Protein AF-A0A4Q3J607-F1 (afdb_monomer_lite)

Structure (mmCIF, N/CA/C/O backbone):
data_AF-A0A4Q3J607-F1
#
_entry.id   AF-A0A4Q3J607-F1
#
loop_
_atom_site.group_PDB
_atom_site.id
_atom_site.type_symbol
_atom_site.label_atom_id
_atom_site.label_alt_id
_atom_site.label_comp_id
_atom_site.label_asym_id
_atom_site.label_entity_id
_atom_site.label_seq_id
_atom_site.pdbx_PDB_ins_code
_atom_site.Cartn_x
_atom_site.Cartn_y
_atom_site.Cartn_z
_atom_site.occupancy
_atom_site.B_iso_or_equiv
_atom_site.auth_seq_id
_atom_site.auth_comp_id
_atom_site.auth_asym_id
_atom_site.auth_atom_id
_atom_site.pdbx_PDB_model_num
ATOM 1 N N . MET A 1 1 ? -14.351 -7.267 36.616 1.00 37.62 1 MET A N 1
ATOM 2 C CA . MET A 1 1 ? -13.398 -8.179 35.949 1.00 37.62 1 MET A CA 1
ATOM 3 C C . MET A 1 1 ? -13.289 -7.743 34.493 1.00 37.62 1 MET A C 1
ATOM 5 O O . MET A 1 1 ? -14.274 -7.935 33.792 1.00 37.62 1 MET A O 1
ATOM 9 N N . PRO A 1 2 ? -12.219 -7.087 34.010 1.00 48.41 2 PRO A N 1
ATOM 10 C CA . PRO A 1 2 ? -12.092 -6.884 32.576 1.00 48.41 2 PRO A CA 1
ATOM 11 C C . PRO A 1 2 ? -11.557 -8.175 31.949 1.00 48.41 2 PRO A C 1
ATOM 13 O O . PRO A 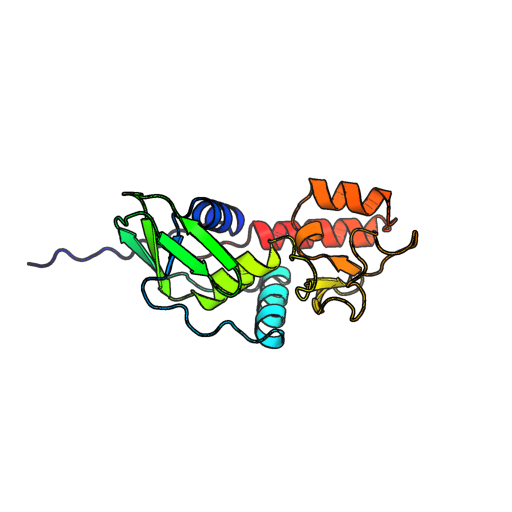1 2 ? -10.469 -8.647 32.274 1.00 48.41 2 PRO A O 1
ATOM 16 N N . THR A 1 3 ? -12.385 -8.764 31.095 1.00 45.84 3 THR A N 1
ATOM 17 C CA . THR A 1 3 ? -12.073 -9.878 30.202 1.00 45.84 3 THR A CA 1
ATOM 18 C C . THR A 1 3 ? -10.838 -9.525 29.377 1.00 45.84 3 THR A C 1
ATOM 20 O O . THR A 1 3 ? -10.806 -8.471 28.742 1.00 45.84 3 THR A O 1
ATOM 23 N N . GLY A 1 4 ? -9.812 -10.376 29.414 1.00 44.53 4 GLY A N 1
ATOM 24 C CA . GLY A 1 4 ? -8.599 -10.192 28.624 1.00 44.53 4 GLY A CA 1
ATOM 25 C C . GLY A 1 4 ? -8.953 -10.066 27.146 1.00 44.53 4 GLY A C 1
ATOM 26 O O . GLY A 1 4 ? -9.493 -10.999 26.556 1.00 44.53 4 GLY A O 1
ATOM 27 N N . ALA A 1 5 ? -8.679 -8.904 26.555 1.00 54.09 5 ALA A N 1
ATOM 28 C CA . ALA A 1 5 ? -8.708 -8.759 25.112 1.00 54.09 5 ALA A CA 1
ATOM 29 C C . ALA A 1 5 ? -7.607 -9.666 24.558 1.00 54.09 5 ALA A C 1
ATOM 31 O O . ALA A 1 5 ? -6.421 -9.399 24.747 1.00 54.09 5 ALA A O 1
ATOM 32 N N . LEU A 1 6 ? -7.997 -10.778 23.940 1.00 54.22 6 LEU A N 1
ATOM 33 C CA . LEU A 1 6 ? -7.061 -11.612 23.206 1.00 54.22 6 LEU A CA 1
ATOM 34 C C . LEU A 1 6 ? -6.550 -10.784 22.027 1.00 54.22 6 LEU A C 1
ATOM 36 O O . LEU A 1 6 ? -7.312 -10.441 21.123 1.00 54.22 6 LEU A O 1
ATOM 40 N N . SER A 1 7 ? -5.262 -10.450 22.050 1.00 63.38 7 SER A N 1
ATOM 41 C CA . SER A 1 7 ? -4.550 -9.965 20.874 1.00 63.38 7 SER A CA 1
ATOM 42 C C . SER A 1 7 ? -4.570 -11.084 19.834 1.00 63.38 7 SER A C 1
ATOM 44 O O . SER A 1 7 ? -3.815 -12.048 19.941 1.00 63.38 7 SER A O 1
ATOM 46 N N . SER A 1 8 ? -5.482 -11.003 18.868 1.00 70.38 8 SER A N 1
ATOM 47 C CA . SER A 1 8 ? -5.507 -11.920 17.731 1.00 70.38 8 SER A CA 1
ATOM 48 C C . SER A 1 8 ? -4.548 -11.396 16.669 1.00 70.38 8 SER A C 1
ATOM 50 O O . SER A 1 8 ? -4.688 -10.262 16.212 1.00 70.38 8 SER A O 1
ATOM 52 N N . LEU A 1 9 ? -3.558 -12.209 16.305 1.00 76.50 9 LEU A N 1
ATOM 53 C CA . LEU A 1 9 ? -2.689 -11.939 15.166 1.00 76.50 9 LEU A CA 1
ATOM 54 C C . LEU A 1 9 ? -3.407 -12.421 13.904 1.00 76.50 9 LEU A C 1
ATOM 56 O O . LEU A 1 9 ? -3.706 -13.609 13.789 1.00 76.50 9 LEU A O 1
ATOM 60 N N . THR A 1 10 ? -3.694 -11.512 12.977 1.00 80.44 10 THR A N 1
ATOM 61 C CA . THR A 1 10 ? -4.319 -11.843 11.691 1.00 80.44 10 THR A CA 1
ATOM 62 C C . THR A 1 10 ? -3.396 -11.386 10.578 1.00 80.44 10 THR A C 1
ATOM 64 O O . THR A 1 10 ? -3.057 -10.212 10.508 1.00 80.44 10 THR A O 1
ATOM 67 N N . LEU A 1 11 ? -3.012 -12.309 9.698 1.00 78.94 11 LEU A N 1
ATOM 68 C CA . LEU A 1 11 ? -2.253 -11.970 8.501 1.00 78.94 11 LEU A CA 1
ATOM 69 C C . LEU A 1 11 ? -3.225 -11.468 7.435 1.00 78.94 11 LEU A C 1
ATOM 71 O O . LEU A 1 11 ? -4.002 -12.257 6.898 1.00 78.94 11 LEU A O 1
ATOM 75 N N . LEU A 1 12 ? -3.172 -10.173 7.129 1.00 80.06 12 LEU A N 1
ATOM 76 C CA . LEU A 1 12 ? -3.947 -9.587 6.036 1.00 80.06 12 LEU A CA 1
ATOM 77 C C . LEU A 1 12 ? -3.015 -9.275 4.857 1.00 80.06 12 LEU A C 1
ATOM 79 O O . LEU A 1 12 ? -2.002 -8.593 5.047 1.00 80.06 12 LEU A O 1
ATOM 83 N N . PRO A 1 13 ? -3.323 -9.740 3.633 1.00 81.25 13 PRO A N 1
ATOM 84 C CA . PRO A 1 13 ? -2.625 -9.287 2.437 1.00 81.25 13 PRO A CA 1
ATOM 85 C C . PRO A 1 13 ? -2.778 -7.774 2.261 1.00 81.25 13 PRO A C 1
ATOM 87 O O . PRO A 1 13 ? -3.819 -7.201 2.603 1.00 81.25 13 PRO A O 1
ATOM 90 N N . VAL A 1 14 ? -1.780 -7.123 1.652 1.00 81.12 14 VAL A N 1
ATOM 91 C CA . VAL A 1 14 ? -1.852 -5.687 1.334 1.00 81.12 14 VAL A CA 1
ATOM 92 C C . VAL A 1 14 ? -3.141 -5.377 0.574 1.00 81.12 14 VAL A C 1
ATOM 94 O O . VAL A 1 14 ? -3.856 -4.463 0.968 1.00 81.12 14 VAL A O 1
ATOM 97 N N . ALA A 1 15 ? -3.491 -6.166 -0.446 1.00 78.81 15 ALA A N 1
ATOM 98 C CA . ALA A 1 15 ? -4.701 -5.956 -1.246 1.00 78.81 15 ALA A CA 1
ATOM 99 C C . ALA A 1 15 ? -5.995 -5.893 -0.407 1.00 78.81 15 ALA A C 1
ATOM 101 O O . ALA A 1 15 ? -6.829 -5.014 -0.625 1.00 78.81 15 ALA A O 1
ATOM 102 N N . GLU A 1 16 ? -6.136 -6.763 0.596 1.00 84.75 16 GLU A N 1
ATOM 103 C CA . GLU A 1 16 ? -7.316 -6.788 1.466 1.00 84.75 16 GLU A CA 1
ATOM 104 C C . GLU A 1 16 ? -7.388 -5.542 2.361 1.00 84.75 16 GLU A C 1
ATOM 106 O O . GLU A 1 16 ? -8.449 -4.929 2.510 1.00 84.75 16 GLU A O 1
ATOM 111 N N . LEU A 1 17 ? -6.249 -5.095 2.896 1.00 84.94 17 LEU A N 1
ATOM 112 C CA . LEU A 1 17 ? -6.178 -3.845 3.656 1.00 84.94 17 LEU A CA 1
ATOM 113 C C . LEU A 1 17 ? -6.557 -2.633 2.802 1.00 84.94 17 LEU A C 1
ATOM 115 O O . LEU A 1 17 ? -7.245 -1.732 3.284 1.00 84.94 17 LEU A O 1
ATOM 119 N N . LEU A 1 18 ? -6.162 -2.605 1.528 1.00 79.75 18 LEU A N 1
ATOM 120 C CA . LEU A 1 18 ? -6.566 -1.528 0.621 1.00 79.75 18 LEU A CA 1
ATOM 121 C C . LEU A 1 18 ? -8.073 -1.517 0.404 1.00 79.75 18 LEU A C 1
ATOM 123 O O . LEU A 1 18 ? -8.683 -0.450 0.432 1.00 79.75 18 LEU A O 1
ATOM 127 N N . ASP A 1 19 ? -8.681 -2.683 0.213 1.00 85.12 19 ASP A N 1
ATOM 128 C CA . ASP A 1 19 ? -10.123 -2.785 0.017 1.00 85.12 19 ASP A CA 1
ATOM 129 C C . ASP A 1 19 ? -10.897 -2.346 1.261 1.00 85.12 19 ASP A C 1
ATOM 131 O O . ASP A 1 19 ? -11.890 -1.618 1.152 1.00 85.12 19 ASP A O 1
ATOM 135 N N . LEU A 1 20 ? -10.415 -2.697 2.456 1.00 89.38 20 LEU A N 1
ATOM 136 C CA . LEU A 1 20 ? -10.970 -2.193 3.712 1.00 89.38 20 LEU A CA 1
ATOM 137 C C . LEU A 1 20 ? -10.848 -0.665 3.817 1.00 89.38 20 LEU A C 1
ATOM 139 O O . LEU A 1 20 ? -11.795 -0.001 4.248 1.00 89.38 20 LEU A O 1
ATOM 143 N N . ALA A 1 21 ? -9.722 -0.090 3.393 1.00 86.69 21 ALA A N 1
ATOM 144 C CA . ALA A 1 21 ? -9.518 1.355 3.404 1.00 86.69 21 ALA A CA 1
ATOM 145 C C . ALA A 1 21 ? -10.417 2.074 2.381 1.00 86.69 21 ALA A C 1
ATOM 147 O O . ALA A 1 21 ? -11.085 3.043 2.734 1.00 86.69 21 ALA A O 1
ATOM 148 N N . ARG A 1 22 ? -10.529 1.553 1.150 1.00 84.25 22 ARG A N 1
ATOM 149 C CA . ARG A 1 22 ? -11.416 2.062 0.080 1.00 84.25 22 ARG A CA 1
ATOM 150 C C . ARG A 1 22 ? -12.883 2.061 0.472 1.00 84.25 22 ARG A C 1
ATOM 152 O O . ARG A 1 22 ? -13.607 2.984 0.122 1.00 84.25 22 ARG A O 1
ATOM 159 N N . ARG A 1 23 ? -13.316 1.064 1.242 1.00 88.38 23 ARG A N 1
ATOM 160 C CA . ARG A 1 23 ? -14.684 0.984 1.777 1.00 88.38 23 ARG A CA 1
ATOM 161 C C . ARG A 1 23 ? -14.907 1.873 3.009 1.00 88.38 23 ARG A C 1
ATOM 163 O O . ARG A 1 23 ? -15.991 1.834 3.585 1.00 88.38 23 ARG A O 1
ATOM 170 N N . GLY A 1 24 ? -13.895 2.616 3.463 1.00 87.94 24 GLY A N 1
ATOM 171 C CA . GLY A 1 24 ? -13.959 3.432 4.679 1.00 87.94 24 GLY A CA 1
ATOM 172 C C . GLY A 1 24 ? -14.057 2.620 5.977 1.00 87.94 24 GLY A C 1
ATOM 173 O O . GLY A 1 24 ? -14.466 3.155 7.013 1.00 87.94 24 GLY A O 1
ATOM 174 N N . ARG A 1 25 ? -13.707 1.325 5.930 1.00 91.19 25 ARG A N 1
ATOM 175 C CA . ARG A 1 25 ? -13.717 0.422 7.091 1.00 91.19 25 ARG A CA 1
ATOM 176 C C . ARG A 1 25 ? -12.441 0.510 7.916 1.00 91.19 25 ARG A C 1
ATOM 178 O O . ARG A 1 25 ? -12.501 0.216 9.100 1.00 91.19 25 ARG A O 1
ATOM 185 N N . LEU A 1 26 ? -11.318 0.940 7.342 1.00 90.75 26 LEU A N 1
ATOM 186 C CA . LEU A 1 26 ? -10.129 1.309 8.117 1.00 90.75 26 LEU A CA 1
ATOM 187 C C . LEU A 1 26 ? -10.181 2.792 8.473 1.00 90.75 26 LEU A C 1
ATOM 189 O O . LEU A 1 26 ? -10.264 3.640 7.586 1.00 90.75 26 LEU A O 1
ATOM 193 N N . ARG A 1 27 ? -10.117 3.109 9.770 1.00 89.75 27 ARG A N 1
ATOM 194 C CA . ARG A 1 27 ? -10.162 4.494 10.262 1.00 89.75 27 ARG A CA 1
ATOM 195 C C . ARG A 1 27 ? -9.020 4.782 11.227 1.00 89.75 27 ARG A C 1
ATOM 197 O O . ARG A 1 27 ? -8.755 3.961 12.098 1.00 89.75 27 ARG A O 1
ATOM 204 N N . PRO A 1 28 ? -8.331 5.926 11.132 1.00 88.50 28 PRO A N 1
ATOM 205 C CA . PRO A 1 28 ? -7.303 6.271 12.103 1.00 88.50 28 PRO A CA 1
ATOM 206 C C . PRO A 1 28 ? -7.957 6.556 13.464 1.00 88.50 28 PRO A C 1
ATOM 208 O O . PRO A 1 28 ? -8.914 7.319 13.546 1.00 88.50 28 PRO A O 1
ATOM 211 N N . ARG A 1 29 ? -7.461 5.932 14.544 1.00 84.69 29 ARG A N 1
ATOM 212 C CA . ARG A 1 29 ? -7.988 6.155 15.910 1.00 84.69 29 ARG A CA 1
ATOM 213 C C . ARG A 1 29 ? -7.751 7.589 16.402 1.00 84.69 29 ARG A C 1
ATOM 215 O O . ARG A 1 29 ? -8.547 8.142 17.149 1.00 84.69 29 ARG A O 1
ATOM 222 N N . LEU A 1 30 ? -6.612 8.152 16.025 1.00 76.88 30 LEU A N 1
ATOM 223 C CA . LEU A 1 30 ? -6.154 9.484 16.409 1.00 76.88 30 LEU A CA 1
ATOM 224 C C . LEU A 1 30 ? -6.030 10.343 15.147 1.00 76.88 30 LEU A C 1
ATOM 226 O O . LEU A 1 30 ? -5.924 9.765 14.061 1.00 76.88 30 LEU A O 1
ATOM 230 N N . PRO A 1 31 ? -6.006 11.687 15.260 1.00 68.12 31 PRO A N 1
ATOM 231 C CA . PRO A 1 31 ? -5.686 12.553 14.130 1.00 68.12 31 PRO A CA 1
ATOM 232 C C . PRO A 1 31 ? -4.455 12.014 13.406 1.00 68.12 31 PRO A C 1
ATOM 234 O O . PRO A 1 31 ? -3.499 11.594 14.067 1.00 68.12 31 PRO A O 1
ATOM 237 N N . SER A 1 32 ? -4.504 11.972 12.070 1.00 65.69 32 SER A N 1
ATOM 238 C CA . SER A 1 32 ? -3.431 11.368 11.278 1.00 65.69 32 SER A CA 1
ATOM 239 C C . SER A 1 32 ? -2.091 11.927 11.740 1.00 65.69 32 SER A C 1
ATOM 241 O O . SER A 1 32 ? -1.875 13.140 11.707 1.00 65.69 32 SER A O 1
ATOM 243 N N . ARG A 1 33 ? -1.175 11.040 12.148 1.00 68.12 33 ARG A N 1
ATOM 244 C CA . ARG A 1 33 ? 0.229 11.428 12.303 1.00 68.12 33 ARG A CA 1
ATOM 245 C C . ARG A 1 33 ? 0.701 12.042 10.986 1.00 68.12 33 ARG A C 1
ATOM 247 O O . ARG A 1 33 ? 0.218 11.647 9.918 1.00 68.12 33 ARG A O 1
ATOM 254 N N . SER A 1 34 ? 1.640 12.985 11.063 1.00 71.00 34 SER A N 1
ATOM 255 C CA . SER A 1 34 ? 2.265 13.563 9.872 1.00 71.00 34 SER A CA 1
ATOM 256 C C . SER A 1 34 ? 2.694 12.440 8.931 1.00 71.00 34 SER A C 1
ATOM 258 O O . SER A 1 34 ? 3.292 11.453 9.382 1.00 71.00 34 SER A O 1
ATOM 260 N N . ALA A 1 35 ? 2.336 12.565 7.651 1.00 77.69 35 ALA A N 1
ATOM 261 C CA . ALA A 1 35 ? 2.739 11.606 6.631 1.00 77.69 35 ALA A CA 1
ATOM 262 C C . ALA A 1 35 ? 4.267 11.456 6.642 1.00 77.69 35 ALA A C 1
ATOM 264 O O . ALA A 1 35 ? 4.986 12.399 6.986 1.00 77.69 35 ALA A O 1
ATOM 265 N N . TRP A 1 36 ? 4.762 10.267 6.297 1.00 85.50 36 TRP A N 1
ATOM 266 C CA . TRP A 1 36 ? 6.191 10.113 6.050 1.00 85.50 36 TRP A CA 1
ATOM 267 C C . TRP A 1 36 ? 6.631 11.044 4.924 1.00 85.50 36 TRP A C 1
ATOM 269 O O . TRP A 1 36 ? 5.877 11.302 3.982 1.00 85.50 36 TRP A O 1
ATOM 279 N N . ASP A 1 37 ? 7.859 11.546 5.037 1.00 83.38 37 ASP A N 1
ATOM 280 C CA . ASP A 1 37 ? 8.519 12.174 3.903 1.00 83.38 37 ASP A CA 1
ATOM 281 C C . ASP A 1 37 ? 8.680 11.165 2.754 1.00 83.38 37 ASP A C 1
ATOM 283 O O . ASP A 1 37 ? 8.581 9.943 2.931 1.00 83.38 37 ASP A O 1
ATOM 287 N N . ASP A 1 38 ? 8.910 11.688 1.550 1.00 79.75 38 ASP A N 1
ATOM 288 C CA . ASP A 1 38 ? 8.978 10.852 0.357 1.00 79.75 38 ASP A CA 1
ATOM 289 C C . ASP A 1 38 ? 10.129 9.846 0.418 1.00 79.75 38 ASP A C 1
ATOM 291 O O . ASP A 1 38 ? 9.952 8.709 -0.005 1.00 79.75 38 ASP A O 1
ATOM 295 N N . ARG A 1 39 ? 11.270 10.197 1.022 1.00 85.06 39 ARG A N 1
ATOM 296 C CA . ARG A 1 39 ? 12.401 9.271 1.154 1.00 85.06 39 ARG A CA 1
ATOM 297 C C . ARG A 1 39 ? 12.015 8.047 1.980 1.00 85.06 39 ARG A C 1
ATOM 299 O O . ARG A 1 39 ? 12.169 6.923 1.516 1.00 85.06 39 ARG A O 1
ATOM 306 N N . ARG A 1 40 ? 11.468 8.251 3.178 1.00 88.12 40 ARG A N 1
ATOM 307 C CA . ARG A 1 40 ? 11.078 7.164 4.081 1.00 88.12 40 ARG A CA 1
ATOM 308 C C . ARG A 1 40 ? 9.946 6.319 3.504 1.00 88.12 40 ARG A C 1
ATOM 310 O O . ARG A 1 40 ? 9.938 5.102 3.686 1.00 88.12 40 ARG A O 1
ATOM 317 N N . ARG A 1 41 ? 8.999 6.949 2.803 1.00 86.62 41 ARG A N 1
ATOM 318 C CA . ARG A 1 41 ? 7.926 6.257 2.078 1.00 86.62 41 ARG A CA 1
ATOM 319 C C . ARG A 1 41 ? 8.491 5.341 0.991 1.00 86.62 41 ARG A C 1
ATOM 321 O O . ARG A 1 41 ? 8.104 4.178 0.930 1.00 86.62 41 ARG A O 1
ATOM 328 N N . LEU A 1 42 ? 9.412 5.842 0.171 1.00 85.69 42 LEU A N 1
ATOM 329 C CA . LEU A 1 42 ? 10.050 5.072 -0.897 1.00 85.69 42 LEU A CA 1
ATOM 330 C C . LEU A 1 42 ? 10.918 3.939 -0.337 1.00 85.69 42 LEU A C 1
ATOM 332 O O . LEU A 1 42 ? 10.767 2.808 -0.780 1.00 85.69 42 LEU A O 1
ATOM 336 N N . ASP A 1 43 ? 11.727 4.199 0.696 1.00 87.81 43 ASP A N 1
ATOM 337 C CA . ASP A 1 43 ? 12.562 3.184 1.360 1.00 87.81 43 ASP A CA 1
ATOM 338 C C . ASP A 1 43 ? 11.724 2.029 1.939 1.00 87.81 43 ASP A C 1
ATOM 340 O O . ASP A 1 43 ? 12.136 0.862 1.910 1.00 87.81 43 ASP A O 1
ATOM 344 N N . PHE A 1 44 ? 10.537 2.349 2.464 1.00 89.25 44 PHE A N 1
ATOM 345 C CA . PHE A 1 44 ? 9.574 1.361 2.936 1.00 89.25 44 PHE A CA 1
ATOM 346 C C . PHE A 1 44 ? 9.036 0.505 1.786 1.00 89.25 44 PHE A C 1
ATOM 348 O O . PHE A 1 44 ? 9.127 -0.718 1.867 1.00 89.25 44 PHE A O 1
ATOM 355 N N . LEU A 1 45 ? 8.547 1.121 0.705 1.00 86.06 45 LEU A N 1
ATOM 356 C CA . LEU A 1 45 ? 8.011 0.411 -0.466 1.00 86.06 45 LEU A CA 1
ATOM 357 C C . LEU A 1 45 ? 9.073 -0.466 -1.140 1.00 86.06 45 LEU A C 1
ATOM 359 O O . LEU A 1 45 ? 8.817 -1.631 -1.440 1.00 86.06 45 LEU A O 1
ATOM 363 N N . ASP A 1 46 ? 10.290 0.057 -1.276 1.00 86.19 46 ASP A N 1
ATOM 364 C CA . ASP A 1 46 ? 11.467 -0.693 -1.707 1.00 86.19 46 ASP A CA 1
ATOM 365 C C . ASP A 1 46 ? 11.696 -1.919 -0.837 1.00 86.19 46 ASP A C 1
ATOM 367 O O . ASP A 1 46 ? 12.087 -2.980 -1.321 1.00 86.19 46 ASP A O 1
ATOM 371 N N . GLY A 1 47 ? 11.521 -1.771 0.477 1.00 86.94 47 GLY A N 1
ATOM 372 C CA . GLY A 1 47 ? 11.688 -2.874 1.401 1.00 86.94 47 GLY A CA 1
ATOM 373 C C . GLY A 1 47 ? 10.687 -3.986 1.199 1.00 86.94 47 GLY A C 1
ATOM 374 O O . GLY A 1 47 ? 11.111 -5.139 1.165 1.00 86.94 47 GLY A O 1
ATOM 375 N N . LEU A 1 48 ? 9.423 -3.640 0.987 1.00 84.44 48 LEU A N 1
ATOM 376 C CA . LEU A 1 48 ? 8.381 -4.618 0.683 1.00 84.44 48 LEU A CA 1
ATOM 377 C C . LEU A 1 48 ? 8.687 -5.370 -0.608 1.00 84.44 48 LEU A C 1
ATOM 379 O O . LEU A 1 48 ? 8.648 -6.595 -0.628 1.00 84.44 48 LEU A O 1
ATOM 383 N N . GLY A 1 49 ? 9.093 -4.648 -1.654 1.00 77.25 49 GLY A N 1
ATOM 384 C CA . GLY A 1 49 ? 9.503 -5.246 -2.924 1.00 77.25 49 GLY A CA 1
ATOM 385 C C . GLY A 1 49 ? 10.703 -6.200 -2.817 1.00 77.25 49 GLY A C 1
ATOM 386 O O . GLY A 1 49 ? 10.851 -7.104 -3.631 1.00 77.25 49 GLY A O 1
ATOM 387 N N . GLN A 1 50 ? 11.547 -6.036 -1.794 1.00 81.56 50 GLN A N 1
ATOM 388 C CA . GLN A 1 50 ? 12.664 -6.938 -1.473 1.00 81.56 50 GLN A CA 1
ATOM 389 C C . GLN A 1 50 ? 12.266 -8.083 -0.521 1.00 81.56 50 GLN A C 1
ATOM 391 O O . GLN A 1 50 ? 13.138 -8.801 -0.035 1.00 81.56 50 GLN A O 1
ATOM 396 N N . GLY A 1 51 ? 10.981 -8.231 -0.190 1.00 79.94 51 GLY A N 1
ATOM 397 C CA . GLY A 1 51 ? 10.491 -9.236 0.755 1.00 79.94 51 GLY A CA 1
ATOM 398 C C . GLY A 1 51 ? 10.774 -8.915 2.226 1.00 79.94 51 GLY A C 1
ATOM 399 O O . GLY A 1 51 ? 10.630 -9.788 3.082 1.00 79.94 51 GLY A O 1
ATOM 400 N N . ARG A 1 52 ? 11.178 -7.678 2.561 1.00 82.88 52 ARG A N 1
ATOM 401 C CA . ARG A 1 52 ? 11.290 -7.258 3.967 1.00 82.88 52 ARG A CA 1
ATOM 402 C C . ARG A 1 52 ? 9.883 -7.119 4.559 1.00 82.88 52 ARG A C 1
ATOM 404 O O . ARG A 1 52 ? 8.997 -6.588 3.888 1.00 82.88 52 ARG A O 1
ATOM 411 N N . PRO A 1 53 ? 9.666 -7.545 5.815 1.00 78.12 53 PRO A N 1
ATOM 412 C CA . PRO A 1 53 ? 8.352 -7.463 6.427 1.00 78.12 53 PRO A CA 1
ATOM 413 C C . PRO A 1 53 ? 7.922 -6.004 6.560 1.00 78.12 53 PRO A C 1
ATOM 415 O O . PRO A 1 53 ? 8.693 -5.143 6.987 1.00 78.12 53 PRO A O 1
ATOM 418 N N . ALA A 1 54 ? 6.653 -5.744 6.263 1.00 79.88 54 ALA A N 1
ATOM 419 C CA . ALA A 1 54 ? 6.062 -4.426 6.441 1.00 79.88 54 ALA A CA 1
ATOM 420 C C . ALA A 1 54 ? 5.970 -4.001 7.920 1.00 79.88 54 ALA A C 1
ATOM 422 O O . ALA A 1 54 ? 5.873 -2.812 8.220 1.00 79.88 54 ALA A O 1
ATOM 423 N N . GLY A 1 55 ? 6.035 -4.965 8.843 1.00 80.88 55 GLY A N 1
ATOM 424 C CA . GLY A 1 55 ? 5.764 -4.777 10.267 1.00 80.88 55 GLY A CA 1
ATOM 425 C C . GLY A 1 55 ? 4.267 -4.836 10.573 1.00 80.88 55 GLY A C 1
ATOM 426 O O . GLY A 1 55 ? 3.447 -4.782 9.664 1.00 80.88 55 GLY A O 1
ATOM 427 N N . ALA A 1 56 ? 3.910 -4.962 11.850 1.00 83.50 56 ALA A N 1
ATOM 428 C CA . ALA A 1 56 ? 2.525 -5.227 12.229 1.00 83.50 56 ALA A CA 1
ATOM 429 C C . ALA A 1 56 ? 1.619 -3.983 12.177 1.00 83.50 56 ALA A C 1
ATOM 431 O O . ALA A 1 56 ? 2.088 -2.854 12.385 1.00 83.50 56 ALA A O 1
ATOM 432 N N . LEU A 1 57 ? 0.321 -4.175 11.940 1.00 87.44 57 LEU A N 1
ATOM 433 C CA . LEU A 1 57 ? -0.709 -3.148 12.142 1.00 87.44 57 LEU A CA 1
ATOM 434 C C . LEU A 1 57 ? -1.520 -3.468 13.397 1.00 87.44 57 LEU A C 1
ATOM 436 O O . LEU A 1 57 ? -2.044 -4.564 13.552 1.00 87.44 57 LEU A O 1
ATOM 440 N N . VAL A 1 58 ? -1.685 -2.485 14.284 1.00 88.50 58 VAL A N 1
ATOM 441 C CA . VAL A 1 58 ? -2.541 -2.663 15.464 1.00 88.50 58 VAL A CA 1
ATOM 442 C C . VAL A 1 58 ? -3.919 -2.111 15.145 1.00 88.50 58 VAL A C 1
ATOM 444 O O . VAL A 1 58 ? -4.085 -0.897 14.995 1.00 88.50 58 VAL A O 1
ATOM 447 N N . LEU A 1 59 ? -4.899 -3.006 15.046 1.00 90.25 59 LEU A N 1
ATOM 448 C CA . LEU A 1 59 ? -6.285 -2.685 14.723 1.00 90.25 59 LEU A CA 1
ATOM 449 C C . LEU A 1 59 ? -7.191 -2.943 15.930 1.00 90.25 59 LEU A C 1
ATOM 451 O O . LEU A 1 59 ? -7.010 -3.917 16.656 1.00 90.25 59 LEU A O 1
ATOM 455 N N . ALA A 1 60 ? -8.180 -2.078 16.140 1.00 89.50 60 ALA A N 1
ATOM 456 C CA . ALA A 1 60 ? -9.217 -2.272 17.149 1.00 89.50 60 ALA A CA 1
ATOM 457 C C . ALA A 1 60 ? -10.606 -2.245 16.491 1.00 89.50 60 ALA A C 1
ATOM 459 O O . ALA A 1 60 ? -10.919 -1.269 15.809 1.00 89.50 60 ALA A O 1
ATOM 460 N N . PRO A 1 61 ? -11.453 -3.271 16.673 1.00 91.38 61 PRO A N 1
ATOM 461 C CA . PRO A 1 61 ? -12.800 -3.269 16.115 1.00 91.38 61 PRO A CA 1
ATOM 462 C C . PRO A 1 61 ? -13.666 -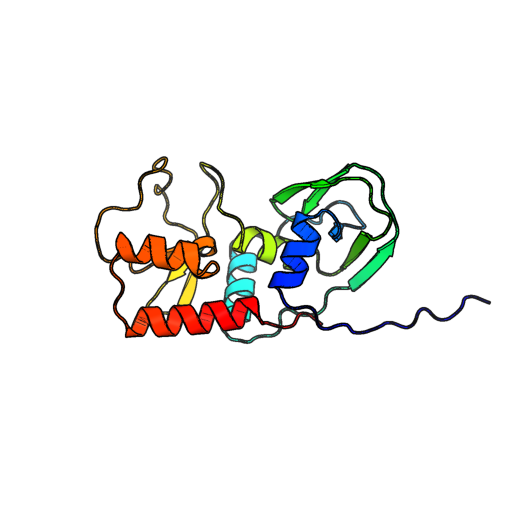2.180 16.760 1.00 91.38 61 PRO A C 1
ATOM 464 O O . PRO A 1 61 ? -13.479 -1.816 17.923 1.00 91.38 61 PRO A O 1
ATOM 467 N N . GLY A 1 62 ? -14.631 -1.664 16.007 1.00 91.81 62 GLY A N 1
ATOM 468 C CA . GLY A 1 62 ? -15.618 -0.721 16.513 1.00 91.81 62 GLY A CA 1
ATOM 469 C C . GLY A 1 62 ? -16.635 -0.301 15.459 1.00 91.81 62 GLY A C 1
ATOM 470 O O . GLY A 1 62 ? -16.672 -0.835 14.355 1.00 91.81 62 GLY A O 1
ATOM 471 N N . ALA A 1 63 ? -17.433 0.700 15.813 1.00 91.19 63 ALA A N 1
ATOM 472 C CA . ALA A 1 63 ? -18.407 1.334 14.937 1.00 91.19 63 ALA A CA 1
ATOM 473 C C . ALA A 1 63 ? -18.070 2.817 14.772 1.00 91.19 63 ALA A C 1
ATOM 475 O O . ALA A 1 63 ? -17.415 3.416 15.632 1.00 91.19 63 ALA A O 1
ATOM 476 N N . SER A 1 64 ? -18.505 3.415 13.667 1.00 91.31 64 SER A N 1
ATOM 477 C CA . SER A 1 64 ? -18.358 4.850 13.456 1.00 91.31 64 SER A CA 1
ATOM 478 C C . SER A 1 64 ? -19.382 5.385 12.457 1.00 91.31 64 SER A C 1
ATOM 480 O O . SER A 1 64 ? -19.704 4.729 11.465 1.00 91.31 64 SER A O 1
ATOM 482 N N . GLY A 1 65 ? -19.862 6.607 12.699 1.00 92.06 65 GLY A N 1
ATOM 483 C CA . GLY A 1 65 ? -20.775 7.326 11.806 1.00 92.06 65 GLY A CA 1
ATOM 484 C C . GLY A 1 65 ? -20.119 7.751 10.484 1.00 92.06 65 GLY A C 1
ATOM 485 O O . GLY A 1 65 ? -18.953 7.430 10.237 1.00 92.06 65 GLY A O 1
ATOM 486 N N . PRO A 1 66 ? -20.833 8.465 9.602 1.00 91.88 66 PRO A N 1
ATOM 487 C CA . PRO A 1 66 ? -20.234 8.986 8.379 1.00 91.88 66 PRO A CA 1
ATOM 488 C C . PRO A 1 66 ? -19.170 10.039 8.719 1.00 91.88 66 PRO A C 1
ATOM 490 O O . PRO A 1 66 ? -19.384 10.883 9.589 1.00 91.88 66 PRO A O 1
ATOM 493 N N . SER A 1 67 ? -18.007 9.978 8.071 1.00 91.12 67 SER A N 1
ATOM 494 C CA . SER A 1 67 ? -16.920 10.934 8.309 1.00 91.12 67 SER A CA 1
ATOM 495 C C . SER A 1 67 ? -15.975 11.034 7.118 1.00 91.12 67 SER A C 1
ATOM 497 O O . SER A 1 67 ? -15.799 10.074 6.370 1.00 91.12 67 SER A O 1
ATOM 499 N N . GLU A 1 68 ? -15.280 12.159 7.000 1.00 89.88 68 GLU A N 1
ATOM 500 C CA . GLU A 1 68 ? -14.095 12.242 6.152 1.00 89.88 68 GLU A CA 1
ATOM 501 C C . GLU A 1 68 ? -12.922 11.540 6.850 1.00 89.88 68 GLU A C 1
ATOM 503 O O . GLU A 1 68 ? -12.652 11.766 8.032 1.00 89.88 68 GLU A O 1
ATOM 508 N N . VAL A 1 69 ? -12.257 10.630 6.142 1.00 87.38 69 VAL A N 1
ATOM 509 C CA . VAL A 1 69 ? -11.135 9.847 6.659 1.00 87.38 69 VAL A CA 1
ATOM 510 C C . VAL A 1 69 ? -9.880 10.232 5.899 1.00 87.38 69 VAL A C 1
ATOM 512 O O . VAL A 1 69 ? -9.850 10.172 4.672 1.00 87.38 69 VAL A O 1
ATOM 515 N N . ARG A 1 70 ? -8.827 10.578 6.646 1.00 84.94 70 ARG A N 1
ATOM 516 C CA . ARG A 1 70 ? -7.501 10.861 6.099 1.00 84.94 70 ARG A CA 1
ATOM 517 C C . ARG A 1 70 ? -6.505 9.780 6.501 1.00 84.94 70 ARG A C 1
ATOM 519 O O . ARG A 1 70 ? -6.258 9.571 7.687 1.00 84.94 70 ARG A O 1
ATOM 526 N N . LEU A 1 71 ? -5.909 9.127 5.510 1.00 81.69 71 LEU A N 1
ATOM 527 C CA . LEU A 1 71 ? -4.856 8.124 5.662 1.00 81.69 71 LEU A CA 1
ATOM 528 C C . LEU A 1 71 ? -3.642 8.578 4.843 1.00 81.69 71 LEU A C 1
ATOM 530 O O . LEU A 1 71 ? -3.609 8.433 3.623 1.00 81.69 71 LEU A O 1
ATOM 534 N N . GLY A 1 72 ? -2.657 9.185 5.511 1.00 78.50 72 GLY A N 1
ATOM 535 C CA . GLY A 1 72 ? -1.538 9.843 4.829 1.00 78.50 72 GLY A CA 1
ATOM 536 C C . GLY A 1 72 ? -2.004 11.064 4.026 1.00 78.50 72 GLY A C 1
ATOM 537 O O . GLY A 1 72 ? -2.631 11.985 4.567 1.00 78.50 72 GLY A O 1
ATOM 538 N N . ARG A 1 73 ? -1.684 11.085 2.731 1.00 75.50 73 ARG A N 1
ATOM 539 C CA . ARG A 1 73 ? -2.146 12.085 1.754 1.00 75.50 73 ARG A CA 1
ATOM 540 C C . ARG A 1 73 ? -3.504 11.740 1.136 1.00 75.50 73 ARG A C 1
ATOM 542 O O . ARG A 1 73 ? -4.037 12.547 0.384 1.00 75.50 73 ARG A O 1
ATOM 549 N N . TRP A 1 74 ? -4.073 10.575 1.441 1.00 76.38 74 TRP A N 1
ATOM 550 C CA . TRP A 1 74 ? -5.357 10.167 0.885 1.00 76.38 74 TRP A CA 1
ATOM 551 C C . TRP A 1 74 ? -6.521 10.569 1.785 1.00 76.38 74 TRP A C 1
ATOM 553 O O . TRP A 1 74 ? -6.529 10.263 2.979 1.00 76.38 74 TRP A O 1
ATOM 563 N N . THR A 1 75 ? -7.513 11.220 1.184 1.00 82.62 75 THR A N 1
ATOM 564 C CA . THR A 1 75 ? -8.765 11.617 1.825 1.00 82.62 75 THR A CA 1
ATOM 565 C C . THR A 1 75 ? -9.925 10.915 1.128 1.00 82.62 75 THR A C 1
ATOM 567 O O . THR A 1 75 ? -10.010 10.932 -0.100 1.00 82.62 75 THR A 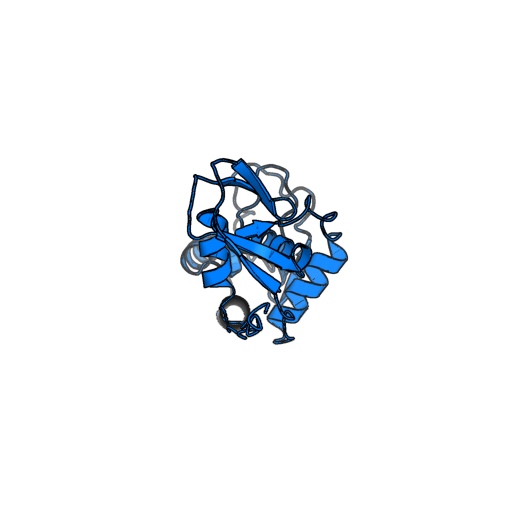O 1
ATOM 570 N N . LEU A 1 76 ? -10.819 10.298 1.899 1.00 85.50 76 LEU A N 1
ATOM 571 C CA . LEU A 1 76 ? -12.010 9.622 1.385 1.00 85.50 76 LEU A CA 1
ATOM 572 C C . LEU A 1 76 ? -13.231 9.891 2.271 1.00 85.50 76 LEU A C 1
ATOM 574 O O . LEU A 1 76 ? -13.116 10.030 3.488 1.00 85.50 76 LEU A O 1
ATOM 578 N N . SER A 1 77 ? -14.414 9.918 1.660 1.00 88.94 77 SER A N 1
ATOM 579 C CA . SER A 1 77 ? -15.684 9.933 2.393 1.00 88.94 77 SER A CA 1
ATOM 580 C C . SER A 1 77 ? -16.031 8.516 2.843 1.00 88.94 77 SER A C 1
ATOM 582 O O . SER A 1 77 ? -16.250 7.639 2.009 1.00 88.94 77 SER A O 1
ATOM 584 N N . ALA A 1 78 ? -16.067 8.276 4.154 1.00 90.69 78 ALA A N 1
ATOM 585 C CA . ALA A 1 78 ? -16.407 6.978 4.725 1.00 90.69 78 ALA A CA 1
ATOM 586 C C . ALA A 1 78 ? -17.872 6.971 5.198 1.00 90.69 78 ALA A C 1
ATOM 588 O O . ALA A 1 78 ? -18.237 7.812 6.029 1.00 90.69 78 ALA A O 1
ATOM 589 N N . PRO A 1 79 ? -18.717 6.032 4.727 1.00 91.50 79 PRO A N 1
ATOM 590 C CA . PRO A 1 79 ? -20.089 5.898 5.208 1.00 91.50 79 PRO A CA 1
ATOM 591 C C . PRO A 1 79 ? -20.121 5.379 6.651 1.00 91.50 79 PRO A C 1
ATOM 593 O O . PRO A 1 79 ? -19.132 4.835 7.150 1.00 91.50 79 PRO A O 1
ATOM 596 N N . ALA A 1 80 ? -21.270 5.512 7.317 1.00 92.38 80 ALA A N 1
ATOM 597 C CA . ALA A 1 80 ? -21.496 4.864 8.606 1.00 92.38 80 ALA A CA 1
ATOM 598 C C . ALA A 1 80 ? -21.271 3.346 8.500 1.00 92.38 80 ALA A C 1
ATOM 600 O O . ALA A 1 80 ? -21.653 2.725 7.507 1.00 92.38 80 ALA A O 1
ATOM 601 N N . SER A 1 81 ? -20.635 2.756 9.508 1.00 92.75 81 SER A N 1
ATOM 602 C CA . SER A 1 81 ? -20.379 1.318 9.552 1.00 92.75 81 SER A CA 1
ATOM 603 C C . SER A 1 81 ? -20.222 0.844 10.991 1.00 92.75 81 SER A C 1
ATOM 605 O O . SER A 1 81 ? -19.481 1.449 11.768 1.00 92.75 81 SER A O 1
ATOM 607 N N . ASP A 1 82 ? -20.848 -0.289 11.300 1.00 90.12 82 ASP A N 1
ATOM 608 C CA . ASP A 1 82 ? -20.709 -0.989 12.584 1.00 90.12 82 ASP A CA 1
ATOM 609 C C . ASP A 1 82 ? -19.536 -1.985 12.594 1.00 90.12 82 ASP A C 1
ATOM 611 O O . ASP A 1 82 ? -19.242 -2.608 13.610 1.00 90.12 82 ASP A O 1
ATOM 615 N N . ALA A 1 83 ? -18.854 -2.132 11.453 1.00 91.06 83 ALA A N 1
ATOM 616 C CA . ALA A 1 83 ? -17.720 -3.030 11.248 1.00 91.06 83 ALA A CA 1
ATOM 617 C C . ALA A 1 83 ? -16.486 -2.240 10.783 1.00 91.06 83 ALA A C 1
ATOM 619 O O . ALA A 1 83 ? -15.993 -2.409 9.662 1.00 91.06 83 ALA A O 1
ATOM 620 N N . VAL A 1 84 ? -16.032 -1.314 11.627 1.00 92.25 84 VAL A N 1
ATOM 621 C CA . VAL A 1 84 ? -14.821 -0.508 11.428 1.00 92.25 84 VAL A CA 1
ATOM 622 C C . VAL A 1 84 ? -13.644 -1.138 12.172 1.00 92.25 84 VAL A C 1
ATOM 624 O O . VAL A 1 84 ? -13.785 -1.655 13.276 1.00 92.25 84 VAL A O 1
ATOM 627 N N . LEU A 1 85 ? -12.460 -1.044 11.574 1.00 92.31 85 LEU A N 1
ATOM 628 C CA . LEU A 1 85 ? -11.176 -1.351 12.186 1.00 92.31 85 LEU A CA 1
ATOM 629 C C . LEU A 1 85 ? -10.415 -0.040 12.411 1.00 92.31 85 LEU A C 1
ATOM 631 O O . LEU A 1 85 ? -9.969 0.629 11.475 1.00 92.31 85 LEU A O 1
ATOM 635 N N . TRP A 1 86 ? -10.277 0.341 13.676 1.00 91.50 86 TRP A N 1
ATOM 636 C CA . TRP A 1 86 ? -9.510 1.501 14.093 1.00 91.50 86 TRP A CA 1
ATOM 637 C C . TRP A 1 86 ? -8.016 1.204 14.050 1.00 91.50 86 TRP A C 1
ATOM 639 O O . TRP A 1 86 ? -7.528 0.358 14.793 1.00 91.50 86 TRP A O 1
ATOM 649 N N . VAL A 1 87 ? -7.276 1.947 13.238 1.00 90.50 87 VAL A N 1
ATOM 650 C CA . VAL A 1 87 ? -5.820 1.873 13.139 1.00 90.50 87 VAL A CA 1
ATOM 651 C C . VAL A 1 87 ? -5.211 2.591 14.341 1.00 90.50 87 VAL A C 1
ATOM 653 O O . VAL A 1 87 ? -5.190 3.829 14.408 1.00 90.50 87 VAL A O 1
ATOM 656 N N . VAL A 1 88 ? -4.754 1.798 15.309 1.00 88.31 88 VAL A N 1
ATOM 657 C CA . VAL A 1 88 ? -4.121 2.239 16.559 1.00 88.31 88 VAL A CA 1
ATOM 658 C C . VAL A 1 88 ? -2.635 2.515 16.340 1.00 88.31 88 VAL A C 1
ATOM 660 O O . VAL A 1 88 ? -2.138 3.544 16.794 1.00 88.31 88 VAL A O 1
ATOM 663 N N . ASP A 1 89 ? -1.951 1.638 15.601 1.00 87.44 89 ASP A N 1
ATOM 664 C CA . ASP A 1 89 ? -0.557 1.808 15.178 1.00 87.44 89 ASP A CA 1
ATOM 665 C C . ASP A 1 89 ? -0.371 1.437 13.701 1.00 87.44 89 ASP A C 1
ATOM 667 O O . ASP A 1 89 ? -1.187 0.732 13.109 1.00 87.44 89 ASP A O 1
ATOM 671 N N . GLY A 1 90 ? 0.705 1.939 13.093 1.00 87.44 90 GLY A N 1
ATOM 672 C CA . GLY A 1 90 ? 1.040 1.666 11.697 1.00 87.44 90 GLY A CA 1
ATOM 673 C C . GLY A 1 90 ? 0.320 2.565 10.696 1.00 87.44 90 GLY A C 1
ATOM 674 O O . GLY A 1 90 ? 0.396 2.331 9.496 1.00 87.44 90 GLY A O 1
ATOM 675 N N . GLN A 1 91 ? -0.311 3.646 11.162 1.00 86.56 91 GLN A N 1
ATOM 676 C CA . GLN A 1 91 ? -1.002 4.630 10.318 1.00 86.56 91 GLN A CA 1
ATOM 677 C C . GLN A 1 91 ? -0.122 5.168 9.177 1.00 86.56 91 GLN A C 1
ATOM 679 O O . GLN A 1 91 ? -0.588 5.297 8.051 1.00 86.56 91 GLN A O 1
ATOM 684 N N . GLN A 1 92 ? 1.157 5.451 9.449 1.00 86.38 92 GLN A N 1
ATOM 685 C CA . GLN A 1 92 ? 2.096 5.945 8.433 1.00 86.38 92 GLN A CA 1
ATOM 686 C C . GLN A 1 92 ? 2.454 4.867 7.398 1.00 86.38 92 GLN A C 1
ATOM 688 O O . GLN A 1 92 ? 2.556 5.181 6.216 1.00 86.38 92 GLN A O 1
ATOM 693 N N . ARG A 1 93 ? 2.579 3.599 7.824 1.00 88.19 93 ARG A N 1
ATOM 694 C CA . ARG A 1 93 ? 2.794 2.451 6.925 1.00 88.19 93 ARG A CA 1
ATOM 695 C C . ARG A 1 93 ? 1.583 2.238 6.023 1.00 88.19 93 ARG A C 1
ATOM 697 O O . ARG A 1 93 ? 1.730 2.131 4.811 1.00 88.19 93 ARG A O 1
ATOM 704 N N . LEU A 1 94 ? 0.387 2.247 6.610 1.00 86.75 94 LEU A N 1
ATOM 705 C CA . LEU A 1 94 ? -0.867 2.140 5.870 1.00 86.75 94 LEU A CA 1
ATOM 706 C C . LEU A 1 94 ? -1.029 3.301 4.878 1.00 86.75 94 LEU A C 1
ATOM 708 O O . LEU A 1 94 ? -1.356 3.067 3.721 1.00 86.75 94 LEU A O 1
ATOM 712 N N . GLY A 1 95 ? -0.737 4.536 5.296 1.00 85.50 95 GLY A N 1
ATOM 713 C CA . GLY A 1 95 ? -0.736 5.703 4.409 1.00 85.50 95 GLY A CA 1
ATOM 714 C C . GLY A 1 95 ? 0.233 5.548 3.233 1.00 85.50 95 GLY A C 1
ATOM 715 O O . GLY A 1 95 ? -0.160 5.767 2.093 1.00 85.50 95 GLY A O 1
ATOM 716 N N . ALA A 1 96 ? 1.462 5.085 3.483 1.00 85.44 96 ALA A N 1
ATOM 717 C CA . ALA A 1 96 ? 2.452 4.828 2.435 1.00 85.44 96 ALA A CA 1
ATOM 718 C C . ALA A 1 96 ? 1.981 3.780 1.407 1.00 85.44 96 ALA A C 1
ATOM 720 O O . ALA A 1 96 ? 2.173 3.979 0.207 1.00 85.44 96 ALA A O 1
ATOM 721 N N . LEU A 1 97 ? 1.341 2.696 1.862 1.00 85.06 97 LEU A N 1
ATOM 722 C CA . LEU A 1 97 ? 0.753 1.672 0.987 1.00 85.06 97 LEU A CA 1
ATOM 723 C C . LEU A 1 97 ? -0.393 2.235 0.144 1.00 85.06 97 LEU A C 1
ATOM 725 O O . LEU A 1 97 ? -0.442 2.023 -1.064 1.00 85.06 97 LEU A O 1
ATOM 729 N N . LEU A 1 98 ? -1.303 2.982 0.768 1.00 81.00 98 LEU A N 1
ATOM 730 C CA . LEU A 1 98 ? -2.454 3.563 0.077 1.00 81.00 98 LEU A CA 1
ATOM 731 C C . LEU A 1 98 ? -2.024 4.588 -0.972 1.00 81.00 98 LEU A C 1
ATOM 733 O O . LEU A 1 98 ? -2.569 4.609 -2.072 1.00 81.00 98 LEU A O 1
ATOM 737 N N . GLU A 1 99 ? -1.013 5.396 -0.663 1.00 78.25 99 GLU A N 1
ATOM 738 C CA . GLU A 1 99 ? -0.429 6.341 -1.613 1.00 78.25 99 GLU A CA 1
ATOM 739 C C . GLU A 1 99 ? 0.260 5.643 -2.787 1.00 78.25 99 GLU A C 1
ATOM 741 O O . GLU A 1 99 ? 0.128 6.102 -3.918 1.00 78.25 99 GLU A O 1
ATOM 746 N N . ALA A 1 100 ? 0.964 4.535 -2.544 1.00 75.38 100 ALA A N 1
ATOM 747 C CA . ALA A 1 100 ? 1.632 3.763 -3.591 1.00 75.38 100 ALA A CA 1
ATOM 748 C C . ALA A 1 100 ? 0.664 3.165 -4.622 1.00 75.38 100 ALA A C 1
ATOM 750 O O . ALA A 1 100 ? 1.001 3.045 -5.798 1.00 75.38 100 ALA A O 1
ATOM 751 N N . LEU A 1 101 ? -0.527 2.781 -4.168 1.00 70.75 101 LEU A N 1
ATOM 752 C CA . LEU A 1 101 ? -1.517 2.029 -4.941 1.00 70.75 101 LEU A CA 1
ATOM 753 C C . LEU A 1 101 ? -2.640 2.897 -5.511 1.00 70.75 101 LEU A C 1
ATOM 755 O O . LEU A 1 101 ? -3.537 2.397 -6.192 1.00 70.75 101 LEU A O 1
ATOM 759 N N . ARG A 1 102 ? -2.618 4.197 -5.222 1.00 72.94 102 ARG A N 1
ATOM 760 C CA . ARG A 1 102 ? -3.559 5.158 -5.783 1.00 72.94 102 ARG A CA 1
ATOM 761 C C . ARG A 1 102 ? -2.972 5.751 -7.055 1.00 72.94 102 ARG A C 1
ATOM 763 O O . ARG A 1 102 ? -1.818 6.169 -7.074 1.00 72.94 102 ARG A O 1
ATOM 770 N N . THR A 1 103 ? -3.797 5.885 -8.086 1.00 64.62 103 THR A N 1
ATOM 771 C CA . THR A 1 103 ? -3.474 6.741 -9.226 1.00 64.62 103 THR A CA 1
ATOM 772 C C . THR A 1 103 ? -3.358 8.191 -8.738 1.00 64.62 103 THR A C 1
ATOM 774 O O . THR A 1 103 ? -4.350 8.743 -8.252 1.00 64.62 103 THR A O 1
ATOM 777 N N . PRO A 1 104 ? -2.172 8.813 -8.808 1.00 62.34 104 PRO A N 1
ATOM 778 C CA . PRO A 1 104 ? -1.987 10.179 -8.338 1.00 62.34 104 PRO A CA 1
ATOM 779 C C . PRO A 1 104 ? -2.872 11.149 -9.128 1.00 62.34 104 PRO A C 1
ATOM 781 O O . PRO A 1 104 ? -3.024 11.015 -10.346 1.00 62.34 104 PRO A O 1
ATOM 784 N N . GLY A 1 105 ? -3.458 12.118 -8.421 1.00 57.56 105 GLY A N 1
ATOM 785 C CA . GLY A 1 105 ? -4.204 13.210 -9.030 1.00 57.56 105 GLY A CA 1
ATOM 786 C C . GLY A 1 105 ? -3.295 14.144 -9.841 1.00 57.56 105 GLY A C 1
ATOM 787 O O . GLY A 1 105 ? -2.066 14.017 -9.799 1.00 57.56 105 GLY A O 1
ATOM 788 N N . PRO A 1 106 ? -3.872 15.085 -10.605 1.00 50.31 106 PRO A N 1
ATOM 789 C CA . PRO A 1 106 ? -3.098 16.072 -11.355 1.00 50.31 106 PRO A CA 1
ATOM 790 C C . PRO A 1 106 ? -2.155 16.872 -10.439 1.00 50.31 106 PRO A C 1
ATOM 792 O O . PRO A 1 106 ? -2.600 17.415 -9.430 1.00 50.31 106 PRO A O 1
ATOM 795 N N . GLY A 1 107 ? -0.864 16.939 -10.786 1.00 55.62 107 GLY A N 1
ATOM 796 C CA . GLY A 1 107 ? 0.161 17.668 -10.022 1.00 55.62 107 GLY A CA 1
ATOM 797 C C . GLY A 1 107 ? 0.617 16.996 -8.720 1.00 55.62 107 GLY A C 1
ATOM 798 O O . GLY A 1 107 ? 1.390 17.583 -7.963 1.00 55.62 107 GLY A O 1
ATOM 799 N N . GLU A 1 108 ? 0.153 15.778 -8.427 1.00 59.16 108 GLU A N 1
ATOM 800 C CA . GLU A 1 108 ? 0.639 15.025 -7.275 1.00 59.16 108 GLU A CA 1
ATOM 801 C C . GLU A 1 108 ? 1.899 14.218 -7.624 1.00 59.16 108 GLU A C 1
ATOM 803 O O . GLU A 1 108 ? 1.939 13.565 -8.672 1.00 59.16 108 GLU A O 1
ATOM 808 N N . PRO A 1 109 ? 2.916 14.195 -6.739 1.00 60.25 109 PRO A N 1
ATOM 809 C CA . PRO A 1 109 ? 4.145 13.456 -6.988 1.00 60.25 109 PRO A CA 1
ATOM 810 C C . PRO A 1 109 ? 3.836 11.970 -7.164 1.00 60.25 109 PRO A C 1
ATOM 812 O O . PRO A 1 109 ? 3.307 11.306 -6.267 1.00 60.25 109 PRO A O 1
ATOM 815 N N . ARG A 1 110 ? 4.182 11.445 -8.339 1.00 74.38 110 ARG A N 1
ATOM 816 C CA . ARG A 1 110 ? 4.036 10.025 -8.660 1.00 74.38 110 ARG A CA 1
ATOM 817 C C . ARG A 1 110 ? 5.191 9.247 -8.035 1.00 74.38 110 ARG A C 1
ATOM 819 O O . ARG A 1 110 ? 6.255 9.802 -7.782 1.00 74.38 110 ARG A O 1
ATOM 826 N N . ALA A 1 111 ? 4.988 7.970 -7.745 1.00 80.50 111 ALA A N 1
ATOM 827 C CA . ALA A 1 111 ? 6.093 7.043 -7.526 1.00 80.50 111 ALA A CA 1
ATOM 828 C C . ALA A 1 111 ? 6.237 6.192 -8.786 1.00 80.50 111 ALA A C 1
ATOM 830 O O . ALA A 1 111 ? 5.230 5.836 -9.394 1.00 80.50 111 ALA A O 1
ATOM 831 N N . GLU A 1 112 ? 7.463 5.872 -9.170 1.00 85.88 112 GLU A N 1
ATOM 832 C CA . GLU A 1 112 ? 7.783 5.066 -10.349 1.00 85.88 112 GLU A CA 1
ATOM 833 C C . GLU A 1 112 ? 8.705 3.917 -9.953 1.00 85.88 112 GLU A C 1
ATOM 835 O O . GLU A 1 112 ? 9.542 4.078 -9.074 1.00 85.88 112 GLU A O 1
ATOM 840 N N . VAL A 1 113 ? 8.584 2.767 -10.601 1.00 88.06 113 VAL A N 1
ATOM 841 C CA . VAL A 1 113 ? 9.482 1.624 -10.445 1.00 88.06 113 VAL A CA 1
ATOM 842 C C . VAL A 1 113 ? 10.466 1.626 -11.605 1.00 88.06 113 VAL A C 1
ATOM 844 O O . VAL A 1 113 ? 10.061 1.606 -12.764 1.00 88.06 113 VAL A O 1
ATOM 847 N N . GLU A 1 114 ? 11.755 1.654 -11.292 1.00 89.50 114 GLU A N 1
ATOM 848 C CA . GLU A 1 114 ? 12.846 1.552 -12.261 1.00 89.50 114 GLU A CA 1
ATOM 849 C C . GLU A 1 114 ? 13.054 0.087 -12.669 1.00 89.50 114 GLU A C 1
ATOM 851 O O . GLU A 1 114 ? 13.358 -0.753 -11.829 1.00 89.50 114 GLU A O 1
ATOM 856 N N . LEU A 1 115 ? 12.896 -0.239 -13.953 1.00 87.12 115 LEU A N 1
ATOM 857 C CA . LEU A 1 115 ? 12.860 -1.621 -14.459 1.00 87.12 115 LEU A CA 1
ATOM 858 C C . LEU A 1 115 ? 14.184 -2.384 -14.295 1.00 87.12 115 LEU A C 1
ATOM 860 O O . LEU A 1 115 ? 14.199 -3.609 -14.147 1.00 87.12 115 LEU A O 1
ATOM 864 N N . SER A 1 116 ? 15.311 -1.669 -14.322 1.00 85.06 116 SER A N 1
ATOM 865 C CA . SER A 1 116 ? 16.644 -2.265 -14.188 1.00 85.06 116 SER A CA 1
ATOM 866 C C . SER A 1 116 ? 16.973 -2.665 -12.750 1.00 85.06 116 SER A C 1
ATOM 868 O O . SER A 1 116 ? 17.688 -3.641 -12.538 1.00 85.06 116 SER A O 1
ATOM 870 N N . THR A 1 117 ? 16.455 -1.930 -11.764 1.00 87.44 117 THR A N 1
ATOM 871 C CA . THR A 1 117 ? 16.806 -2.101 -10.345 1.00 87.44 117 THR A CA 1
ATOM 872 C C . THR A 1 117 ? 15.637 -2.540 -9.468 1.00 87.44 117 THR A C 1
ATOM 874 O O . THR A 1 117 ? 15.856 -2.919 -8.318 1.00 87.44 117 THR A O 1
ATOM 877 N N . LEU A 1 118 ? 14.408 -2.463 -9.985 1.00 88.44 118 LEU A N 1
ATOM 878 C CA . LEU A 1 118 ? 13.145 -2.610 -9.254 1.00 88.44 118 LEU A CA 1
ATOM 879 C C . LEU A 1 118 ? 13.044 -1.694 -8.025 1.00 88.44 118 LEU A C 1
ATOM 881 O O . LEU A 1 118 ? 12.404 -2.023 -7.025 1.00 88.44 118 LEU A O 1
ATOM 885 N N . ARG A 1 119 ? 13.703 -0.532 -8.099 1.00 88.19 119 ARG A N 1
ATOM 886 C CA . ARG A 1 119 ? 13.666 0.505 -7.066 1.00 88.19 119 ARG A CA 1
ATOM 887 C C . ARG A 1 119 ? 12.511 1.451 -7.330 1.00 88.19 119 ARG A C 1
ATOM 889 O O . ARG A 1 119 ? 12.341 1.937 -8.449 1.00 88.19 119 ARG A O 1
ATOM 896 N N . VAL A 1 120 ? 11.773 1.774 -6.280 1.00 87.56 120 VAL A N 1
ATOM 897 C CA . VAL A 1 120 ? 10.781 2.834 -6.273 1.00 87.56 120 VAL A CA 1
ATOM 898 C C . VAL A 1 120 ? 11.505 4.176 -6.192 1.00 87.56 120 VAL A C 1
ATOM 900 O O . VAL A 1 120 ? 12.291 4.459 -5.286 1.00 87.56 120 VAL A O 1
ATOM 903 N N . ARG A 1 121 ? 11.247 5.026 -7.174 1.00 85.44 121 ARG A N 1
ATOM 904 C CA . ARG A 1 121 ? 11.799 6.365 -7.328 1.00 85.44 121 ARG A CA 1
ATOM 905 C C . ARG A 1 121 ? 10.683 7.403 -7.220 1.00 85.44 121 ARG A C 1
ATOM 907 O O . ARG A 1 121 ? 9.522 7.093 -7.503 1.00 85.44 121 ARG A O 1
ATOM 914 N N . PRO A 1 122 ? 11.017 8.648 -6.846 1.00 80.81 122 PRO A N 1
ATOM 915 C CA . PRO A 1 122 ? 10.129 9.767 -7.115 1.00 80.81 122 PRO A CA 1
ATOM 916 C C . PRO A 1 122 ? 9.860 9.850 -8.622 1.00 80.81 122 PRO A C 1
ATOM 918 O O . PRO A 1 122 ? 10.755 9.579 -9.429 1.00 80.81 122 PRO A O 1
ATOM 921 N N . GLY A 1 123 ? 8.641 10.236 -8.977 1.00 74.06 123 GLY A N 1
ATOM 922 C CA . GLY A 1 123 ? 8.243 10.491 -10.352 1.00 74.06 123 GLY A CA 1
ATOM 923 C C . GLY A 1 123 ? 9.073 11.610 -10.967 1.00 74.06 123 GLY A C 1
ATOM 924 O O . GLY A 1 123 ? 9.619 12.465 -10.258 1.00 74.06 123 GLY A O 1
ATOM 925 N N . ARG A 1 124 ? 9.212 11.581 -12.291 1.00 71.31 124 ARG A N 1
ATOM 926 C CA . ARG A 1 124 ? 10.046 12.558 -12.998 1.00 71.31 124 ARG A CA 1
ATOM 927 C C . ARG A 1 124 ? 9.457 13.976 -12.885 1.00 71.31 124 ARG A C 1
ATOM 929 O O . ARG A 1 124 ? 8.269 14.162 -13.147 1.00 71.31 124 ARG A O 1
ATOM 936 N N . PRO A 1 125 ? 10.266 14.995 -12.527 1.00 51.44 125 PRO A N 1
ATOM 937 C CA . PRO A 1 125 ? 9.822 16.387 -12.553 1.00 51.44 125 PRO A CA 1
ATOM 938 C C . PRO A 1 125 ? 9.385 16.785 -13.970 1.00 51.44 125 PRO A C 1
ATOM 940 O O . PRO A 1 125 ? 10.123 16.537 -14.923 1.00 51.44 125 PRO A O 1
ATOM 943 N N . GLY A 1 126 ? 8.215 17.411 -14.117 1.00 51.62 126 GLY A N 1
ATOM 944 C CA . GLY A 1 126 ? 7.703 17.847 -15.422 1.00 51.62 126 GLY A CA 1
ATOM 945 C C . GLY A 1 126 ? 6.918 16.790 -16.207 1.00 51.62 126 GLY A C 1
ATOM 946 O O . GLY A 1 126 ? 6.467 17.088 -17.312 1.00 51.62 126 GLY A O 1
ATOM 947 N N . ASP A 1 127 ? 6.675 15.608 -15.627 1.00 52.25 127 ASP A N 1
ATOM 948 C CA . ASP A 1 127 ? 5.648 14.656 -16.093 1.00 52.25 127 ASP A CA 1
ATOM 949 C C . ASP A 1 127 ? 4.230 15.059 -15.618 1.00 52.25 127 ASP A C 1
ATOM 951 O O . ASP A 1 127 ? 3.293 14.267 -15.559 1.00 52.25 127 ASP A O 1
ATOM 955 N N . ASP A 1 128 ? 4.062 16.351 -15.310 1.00 45.31 128 ASP A N 1
ATOM 956 C CA . ASP A 1 128 ? 2.792 17.042 -15.066 1.00 45.31 128 ASP A CA 1
ATOM 957 C C . ASP A 1 128 ? 1.987 17.248 -16.366 1.00 45.31 128 ASP A C 1
ATOM 959 O O . ASP A 1 128 ? 0.988 17.975 -16.377 1.00 45.31 128 ASP A O 1
ATOM 963 N N . ARG A 1 129 ? 2.413 16.631 -17.480 1.00 44.69 129 ARG A N 1
ATOM 964 C CA . ARG A 1 129 ? 1.730 16.675 -18.776 1.00 44.69 129 ARG A CA 1
ATOM 965 C C . ARG A 1 129 ? 0.438 15.865 -18.707 1.00 44.69 129 ARG A C 1
ATOM 967 O O . ARG A 1 129 ? 0.363 14.703 -19.077 1.00 44.69 129 ARG A O 1
ATOM 974 N N . GLN A 1 130 ? -0.575 16.519 -18.148 1.00 41.50 130 GLN A N 1
ATOM 975 C CA . GLN A 1 130 ? -1.996 16.399 -18.463 1.00 41.50 130 GLN A CA 1
ATOM 976 C C . GLN A 1 130 ? -2.335 15.266 -19.444 1.00 41.50 130 GLN A C 1
ATOM 978 O O . GLN A 1 130 ? -2.365 15.484 -20.646 1.00 41.50 130 GLN A O 1
ATOM 983 N N . GLY A 1 131 ? -2.639 14.070 -18.938 1.00 39.09 131 GLY A N 1
ATOM 984 C CA . GLY A 1 131 ? -3.334 13.037 -19.717 1.00 39.09 131 GLY A CA 1
ATOM 985 C C . GLY A 1 131 ? -2.598 12.465 -20.936 1.00 39.09 131 GLY A C 1
ATOM 986 O O . GLY A 1 131 ? -3.152 11.577 -21.580 1.00 39.09 131 GLY A O 1
ATOM 987 N N . GLU A 1 132 ? -1.375 12.900 -21.233 1.00 39.75 132 GLU A N 1
ATOM 988 C CA . GLU A 1 132 ? -0.542 12.303 -22.266 1.00 39.75 132 GLU A CA 1
ATOM 989 C C . GLU A 1 132 ? 0.381 11.293 -21.601 1.00 39.75 132 GLU A C 1
ATOM 991 O O . GLU A 1 132 ? 1.207 11.619 -20.749 1.00 39.75 132 GLU A O 1
ATOM 996 N N . LEU A 1 133 ? 0.198 10.030 -21.979 1.00 46.56 133 LEU A N 1
ATOM 997 C CA . LEU A 1 133 ? 1.189 8.994 -21.732 1.00 46.56 133 LEU A CA 1
ATOM 998 C C . LEU A 1 133 ? 2.560 9.529 -22.182 1.00 46.56 133 LEU A C 1
ATOM 1000 O O . LEU A 1 133 ? 2.614 10.206 -23.216 1.00 46.56 133 LEU A O 1
ATOM 1004 N N . PRO A 1 134 ? 3.654 9.260 -21.443 1.00 48.00 134 PRO A N 1
ATOM 1005 C CA . PRO A 1 134 ? 4.986 9.651 -21.882 1.00 48.00 134 PRO A CA 1
ATOM 1006 C C . PRO A 1 134 ? 5.202 9.235 -23.347 1.00 48.00 134 PRO A C 1
ATOM 1008 O O . PRO A 1 134 ? 4.584 8.287 -23.831 1.00 48.00 134 PRO A O 1
ATOM 1011 N N . GLY A 1 135 ? 6.034 9.963 -24.093 1.00 46.53 135 GLY A N 1
ATOM 1012 C CA . GLY A 1 135 ? 6.208 9.707 -25.527 1.00 46.53 135 GLY A CA 1
ATOM 1013 C C . GLY A 1 135 ? 6.407 8.218 -25.853 1.00 46.53 135 GLY A C 1
ATOM 1014 O O . GLY A 1 135 ? 7.056 7.494 -25.097 1.00 46.53 135 GLY A O 1
ATOM 1015 N N . LEU A 1 136 ? 5.834 7.776 -26.979 1.00 42.16 136 LEU A N 1
ATOM 1016 C CA . LEU A 1 136 ? 6.009 6.432 -27.539 1.00 42.16 136 LEU A CA 1
ATOM 1017 C C . LEU A 1 136 ? 7.509 6.098 -27.608 1.00 42.16 136 LEU A C 1
ATOM 1019 O O . LEU A 1 136 ? 8.243 6.635 -28.435 1.00 42.16 136 LEU A O 1
ATOM 1023 N N . GLY A 1 137 ? 7.962 5.243 -26.696 1.00 50.03 137 GLY A N 1
ATOM 1024 C CA . GLY A 1 137 ? 9.361 4.884 -26.505 1.00 50.03 137 GLY A CA 1
ATOM 1025 C C . GLY A 1 137 ? 9.521 3.938 -25.317 1.00 50.03 137 GLY A C 1
ATOM 1026 O O . GLY A 1 137 ? 8.644 3.863 -24.452 1.00 50.03 137 GLY A O 1
ATOM 1027 N N . ALA A 1 138 ? 10.630 3.198 -25.287 1.00 56.31 138 ALA A N 1
ATOM 1028 C CA . ALA A 1 138 ? 10.970 2.345 -24.153 1.00 56.31 138 ALA A CA 1
ATOM 1029 C C . ALA A 1 138 ? 11.117 3.223 -22.901 1.00 56.31 138 ALA A C 1
ATOM 1031 O O . ALA A 1 138 ? 12.030 4.046 -22.810 1.00 56.31 138 ALA A O 1
ATOM 1032 N N . SER A 1 139 ? 10.192 3.074 -21.954 1.00 69.81 139 SER A N 1
ATOM 1033 C CA . SER A 1 139 ? 10.310 3.698 -20.641 1.00 69.81 139 SER A CA 1
ATOM 1034 C C . SER A 1 139 ? 11.026 2.723 -19.719 1.00 69.81 139 SER A C 1
ATOM 1036 O O . SER A 1 139 ? 10.530 1.634 -19.454 1.00 69.81 139 SER A O 1
ATOM 1038 N N . ASP A 1 140 ? 12.177 3.126 -19.191 1.00 82.62 140 ASP A N 1
ATOM 1039 C CA . ASP A 1 140 ? 12.915 2.422 -18.135 1.00 82.62 140 ASP A CA 1
ATOM 1040 C C . ASP A 1 140 ? 12.201 2.487 -16.773 1.00 82.62 140 ASP A C 1
ATOM 1042 O O . ASP A 1 140 ? 12.667 1.900 -15.793 1.00 82.62 140 ASP A O 1
ATOM 1046 N N . ARG A 1 141 ? 11.082 3.218 -16.697 1.00 85.44 141 ARG A N 1
ATOM 1047 C CA . ARG A 1 141 ? 10.295 3.431 -15.485 1.00 85.44 141 ARG A CA 1
ATOM 1048 C C . ARG A 1 141 ? 8.809 3.227 -15.725 1.00 85.44 141 ARG A C 1
ATOM 1050 O O . ARG A 1 141 ? 8.268 3.640 -16.751 1.00 85.44 141 ARG A O 1
ATOM 1057 N N . VAL A 1 142 ? 8.141 2.626 -14.750 1.00 84.88 142 VAL A N 1
ATOM 1058 C CA . VAL A 1 142 ? 6.695 2.383 -14.775 1.00 84.88 142 VAL A CA 1
ATOM 1059 C C . VAL A 1 142 ? 6.068 3.041 -13.552 1.00 84.88 142 VAL A C 1
ATOM 1061 O O . VAL A 1 142 ? 6.570 2.826 -12.450 1.00 84.88 142 VAL A O 1
ATOM 1064 N N . PRO A 1 143 ? 4.978 3.819 -13.675 1.00 84.56 143 PRO A N 1
ATOM 1065 C CA . PRO A 1 143 ? 4.287 4.349 -12.506 1.00 84.56 143 PRO A CA 1
ATOM 1066 C C . PRO A 1 143 ? 3.926 3.224 -11.527 1.00 84.56 143 PRO A C 1
ATOM 1068 O O . PRO A 1 143 ? 3.394 2.193 -11.924 1.00 84.56 143 PRO A O 1
ATOM 1071 N N . LEU A 1 144 ? 4.189 3.413 -10.237 1.00 83.50 144 LEU A N 1
ATOM 1072 C CA . LEU A 1 144 ? 4.018 2.378 -9.217 1.00 83.50 144 LEU A CA 1
ATOM 1073 C C . LEU A 1 144 ? 2.578 1.854 -9.156 1.00 83.50 144 LEU A C 1
ATOM 1075 O O . LEU A 1 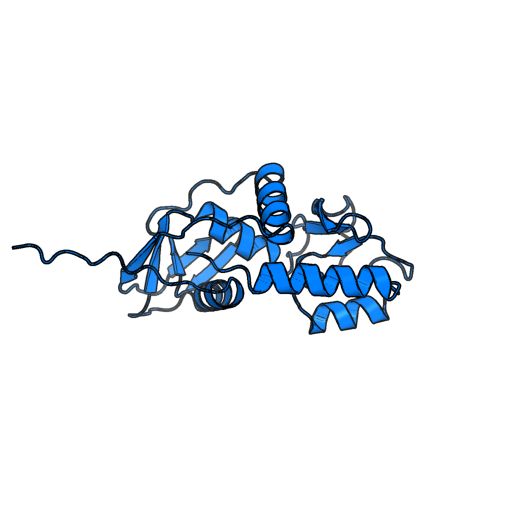144 ? 2.362 0.647 -9.130 1.00 83.50 144 LEU A O 1
ATOM 1079 N N . ALA A 1 145 ? 1.595 2.755 -9.211 1.00 80.31 145 ALA A N 1
ATOM 1080 C CA . ALA A 1 145 ? 0.184 2.380 -9.247 1.00 80.31 145 ALA A CA 1
ATOM 1081 C C . ALA A 1 145 ? -0.161 1.523 -10.481 1.00 80.31 145 ALA A C 1
ATOM 1083 O O . ALA A 1 145 ? -0.984 0.620 -10.383 1.00 80.31 145 ALA A O 1
ATOM 1084 N N . VAL A 1 146 ? 0.502 1.773 -11.617 1.00 83.19 146 VAL A N 1
ATOM 1085 C CA . VAL A 1 146 ? 0.362 0.973 -12.842 1.00 83.19 146 VAL A CA 1
ATOM 1086 C C . VAL A 1 146 ? 1.042 -0.382 -12.672 1.00 83.19 146 VAL A C 1
ATOM 1088 O O . VAL A 1 146 ? 0.430 -1.396 -12.965 1.00 83.19 146 VAL A O 1
ATOM 1091 N N . ALA A 1 147 ? 2.266 -0.428 -12.138 1.00 86.56 147 ALA A N 1
ATOM 1092 C CA . ALA A 1 147 ? 2.990 -1.677 -11.894 1.00 86.56 147 ALA A CA 1
ATOM 1093 C C . ALA A 1 147 ? 2.229 -2.642 -10.964 1.00 86.56 147 ALA A C 1
ATOM 1095 O O . ALA A 1 147 ? 2.327 -3.860 -11.108 1.00 86.56 147 ALA A O 1
ATOM 1096 N N . LEU A 1 148 ? 1.463 -2.106 -10.011 1.00 82.81 148 LEU A N 1
ATOM 1097 C CA . LEU A 1 148 ? 0.709 -2.894 -9.037 1.00 82.81 148 LEU A CA 1
ATOM 1098 C C . LEU A 1 148 ? -0.680 -3.333 -9.527 1.00 82.81 148 LEU A C 1
ATOM 1100 O O . LEU A 1 148 ? -1.263 -4.222 -8.904 1.00 82.81 148 LEU A O 1
ATOM 1104 N N . ASP A 1 149 ? -1.178 -2.790 -10.639 1.00 80.88 149 ASP A N 1
ATOM 1105 C CA . ASP A 1 149 ? -2.443 -3.171 -11.275 1.00 80.88 149 ASP A CA 1
ATOM 1106 C C . ASP A 1 149 ? -2.160 -3.937 -12.583 1.00 80.88 149 ASP A C 1
ATOM 1108 O O . ASP A 1 149 ? -1.741 -3.331 -13.570 1.00 80.88 149 ASP A O 1
ATOM 1112 N N . PRO A 1 150 ? -2.399 -5.263 -12.637 1.00 82.19 150 PRO A N 1
ATOM 1113 C CA . PRO A 1 150 ? -2.118 -6.059 -13.831 1.00 82.19 150 PRO A CA 1
ATOM 1114 C C . PRO A 1 150 ? -2.827 -5.558 -15.095 1.00 82.19 150 PRO A C 1
ATOM 1116 O O . PRO A 1 150 ? -2.260 -5.617 -16.184 1.00 82.19 150 PRO A O 1
ATOM 1119 N N . VAL A 1 151 ? -4.055 -5.044 -14.976 1.00 83.62 151 VAL A N 1
ATOM 1120 C CA . VAL A 1 151 ? -4.829 -4.555 -16.125 1.00 83.62 151 VAL A CA 1
ATOM 1121 C C . VAL A 1 151 ? -4.246 -3.234 -16.619 1.00 83.62 151 VAL A C 1
ATOM 1123 O O . VAL A 1 151 ? -4.050 -3.059 -17.826 1.00 83.62 151 VAL A O 1
ATOM 1126 N N . ALA A 1 152 ? -3.922 -2.324 -15.697 1.00 82.69 152 ALA A N 1
ATOM 1127 C CA . ALA A 1 152 ? -3.283 -1.056 -16.035 1.00 82.69 152 ALA A CA 1
ATOM 1128 C C . ALA A 1 152 ? -1.878 -1.264 -16.618 1.00 82.69 152 ALA A C 1
ATOM 1130 O O . ALA A 1 152 ? -1.529 -0.608 -17.599 1.00 82.69 152 ALA A O 1
ATOM 1131 N N . LEU A 1 153 ? -1.096 -2.200 -16.073 1.00 84.94 153 LEU A N 1
ATOM 1132 C CA . LEU A 1 153 ? 0.238 -2.538 -16.567 1.00 84.94 153 LEU A CA 1
ATOM 1133 C C . LEU A 1 153 ? 0.186 -3.060 -18.001 1.00 84.94 153 LEU A C 1
ATOM 1135 O O . LEU A 1 153 ? 0.925 -2.580 -18.853 1.00 84.94 153 LEU A O 1
ATOM 1139 N N . MET A 1 154 ? -0.737 -3.975 -18.303 1.00 85.94 154 MET A N 1
ATOM 1140 C CA . MET A 1 154 ? -0.915 -4.463 -19.673 1.00 85.94 154 MET A CA 1
ATOM 1141 C C . MET A 1 154 ? -1.328 -3.341 -20.631 1.00 85.94 154 MET A C 1
ATOM 1143 O O . MET A 1 154 ? -0.875 -3.308 -21.774 1.00 85.94 154 MET A O 1
ATOM 1147 N N . ALA A 1 155 ? -2.173 -2.406 -20.185 1.00 84.50 155 ALA A N 1
ATOM 1148 C CA . ALA A 1 155 ? -2.525 -1.234 -20.981 1.00 84.50 155 ALA A CA 1
ATOM 1149 C C . ALA A 1 155 ? -1.329 -0.305 -21.224 1.00 84.50 155 ALA A C 1
ATOM 1151 O O . ALA A 1 155 ? -1.171 0.194 -22.336 1.00 84.50 155 ALA A O 1
ATOM 1152 N N . TRP A 1 156 ? -0.477 -0.131 -20.217 1.00 82.88 156 TRP A N 1
ATOM 1153 C CA . TRP A 1 156 ? 0.755 0.643 -20.297 1.00 82.88 156 TRP A CA 1
ATOM 1154 C C . TRP A 1 156 ? 1.772 0.013 -21.253 1.00 82.88 156 TRP A C 1
ATOM 1156 O O . TRP A 1 156 ? 2.277 0.699 -22.136 1.00 82.88 156 TRP A O 1
ATOM 1166 N N . CYS A 1 157 ? 2.008 -1.299 -21.164 1.00 84.75 157 CYS A N 1
ATOM 1167 C CA . CYS A 1 157 ? 2.948 -2.017 -22.032 1.00 84.75 157 CYS A CA 1
ATOM 1168 C C . CYS A 1 157 ? 2.589 -1.935 -23.525 1.00 84.75 157 CYS A C 1
ATOM 1170 O O . CYS A 1 157 ? 3.474 -2.001 -24.373 1.00 84.75 157 CYS A O 1
ATOM 1172 N N . ARG A 1 158 ? 1.304 -1.750 -23.870 1.00 84.06 158 ARG A N 1
ATOM 1173 C CA . ARG A 1 158 ? 0.882 -1.525 -25.267 1.00 84.06 158 ARG A CA 1
ATOM 1174 C C . ARG A 1 158 ? 1.400 -0.210 -25.848 1.00 84.06 158 ARG A C 1
ATOM 1176 O O . ARG A 1 158 ? 1.529 -0.094 -27.061 1.00 84.06 158 ARG A O 1
ATOM 1183 N N . LEU A 1 159 ? 1.634 0.779 -24.994 1.00 80.50 159 LEU A N 1
ATOM 1184 C CA . LEU A 1 159 ? 2.029 2.138 -25.368 1.00 80.50 159 LEU A CA 1
ATOM 1185 C C . LEU A 1 159 ? 3.520 2.379 -25.105 1.00 80.50 159 LEU A C 1
ATOM 1187 O O . LEU A 1 159 ? 4.148 3.198 -25.769 1.00 80.50 159 LEU A O 1
ATOM 1191 N N . HIS A 1 160 ? 4.090 1.610 -24.181 1.00 82.38 160 HIS A N 1
ATOM 1192 C CA . HIS A 1 160 ? 5.490 1.643 -23.790 1.00 82.38 160 HIS A CA 1
ATOM 1193 C C . HIS A 1 160 ? 6.033 0.215 -23.834 1.00 82.38 160 HIS A C 1
ATOM 1195 O O . HIS A 1 160 ? 5.895 -0.506 -22.843 1.00 82.38 160 HIS A O 1
ATOM 1201 N N . PRO A 1 161 ? 6.608 -0.227 -24.967 1.00 81.38 161 PRO A N 1
ATOM 1202 C CA . PRO A 1 161 ? 7.187 -1.558 -25.065 1.00 81.38 161 PRO A CA 1
ATOM 1203 C C . PRO A 1 161 ? 8.241 -1.772 -23.972 1.00 81.38 161 PRO A C 1
ATOM 1205 O O . PRO A 1 161 ? 9.137 -0.945 -23.792 1.00 81.38 161 PRO A O 1
ATOM 1208 N N . ILE A 1 162 ? 8.103 -2.877 -23.242 1.00 83.56 162 ILE A N 1
ATOM 1209 C CA . ILE A 1 162 ? 9.049 -3.355 -22.232 1.00 83.56 162 ILE A CA 1
ATOM 1210 C C . ILE A 1 162 ? 9.471 -4.755 -22.665 1.00 83.56 162 ILE A C 1
ATOM 1212 O O . ILE A 1 162 ? 8.611 -5.558 -23.024 1.00 83.56 162 ILE A O 1
ATOM 1216 N N . ASP A 1 163 ? 10.769 -5.041 -22.618 1.00 85.69 163 ASP A N 1
ATOM 1217 C CA . ASP A 1 163 ? 11.290 -6.375 -22.914 1.00 85.69 163 ASP A CA 1
ATOM 1218 C C . ASP A 1 163 ? 10.745 -7.429 -21.927 1.00 85.69 163 ASP A C 1
ATOM 1220 O O . ASP A 1 163 ? 10.461 -7.134 -20.760 1.00 85.69 163 ASP A O 1
ATOM 1224 N N . ASP A 1 164 ? 10.651 -8.684 -22.374 1.00 86.12 164 ASP A N 1
ATOM 1225 C CA . ASP A 1 164 ? 10.037 -9.775 -21.60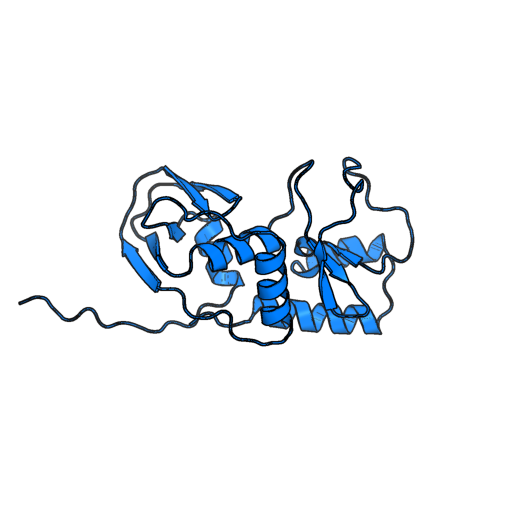4 1.00 86.12 164 ASP A CA 1
ATOM 1226 C C . ASP A 1 164 ? 10.723 -10.030 -20.249 1.00 86.12 164 ASP A C 1
ATOM 1228 O O . ASP A 1 164 ? 10.050 -10.298 -19.252 1.00 86.12 164 ASP A O 1
ATOM 1232 N N . GLU A 1 165 ? 12.057 -9.932 -20.181 1.00 88.44 165 GLU A N 1
ATOM 1233 C CA . GLU A 1 165 ? 12.811 -10.187 -18.942 1.00 88.44 165 GLU A CA 1
ATOM 1234 C C . GLU A 1 165 ? 12.543 -9.114 -17.868 1.00 88.44 165 GLU A C 1
ATOM 1236 O O . GLU A 1 165 ? 12.092 -9.481 -16.774 1.00 88.44 16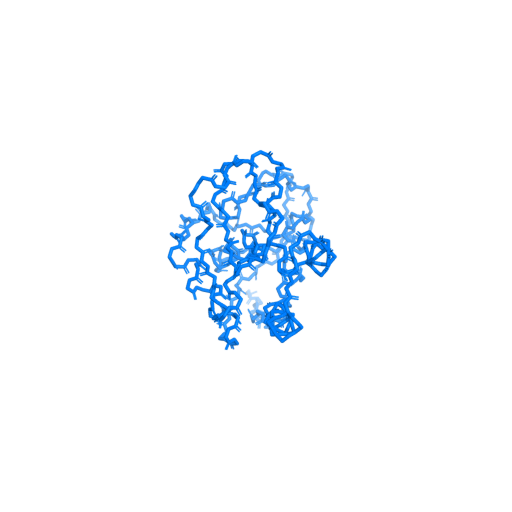5 GLU A O 1
ATOM 1241 N N . PRO A 1 166 ? 12.697 -7.803 -18.149 1.00 87.56 166 PRO A N 1
ATOM 1242 C CA . PRO A 1 166 ? 12.312 -6.755 -17.208 1.00 87.56 166 PRO A CA 1
ATOM 1243 C C . PRO A 1 166 ? 10.837 -6.812 -16.803 1.00 87.56 166 PRO A C 1
ATOM 1245 O O . PRO A 1 166 ? 10.525 -6.602 -15.628 1.00 87.56 166 PRO A O 1
ATOM 1248 N N . LEU A 1 167 ? 9.933 -7.121 -17.740 1.00 88.31 167 LEU A N 1
ATOM 1249 C CA . LEU A 1 167 ? 8.504 -7.249 -17.453 1.00 88.31 167 LEU A CA 1
ATOM 1250 C C . LEU A 1 167 ? 8.219 -8.426 -16.511 1.00 88.31 167 LEU A C 1
ATOM 1252 O O . LEU A 1 167 ? 7.484 -8.266 -15.536 1.00 88.31 167 LEU A O 1
ATOM 1256 N N . GLY A 1 168 ? 8.833 -9.586 -16.752 1.00 88.38 168 GLY A N 1
ATOM 1257 C CA . GLY A 1 168 ? 8.709 -10.757 -15.885 1.00 88.38 168 GLY A CA 1
ATOM 1258 C C . GLY A 1 168 ? 9.182 -10.471 -14.458 1.00 88.38 168 GLY A C 1
ATOM 1259 O O . GLY A 1 168 ? 8.486 -10.797 -13.491 1.00 88.38 168 GLY A O 1
ATOM 1260 N N . ARG A 1 169 ? 10.321 -9.782 -14.310 1.00 90.06 169 ARG A N 1
ATOM 1261 C CA . ARG A 1 169 ? 10.822 -9.343 -12.998 1.00 90.06 169 ARG A CA 1
ATOM 1262 C C . ARG A 1 169 ? 9.886 -8.343 -12.316 1.00 90.06 169 ARG A C 1
ATOM 1264 O O . ARG A 1 169 ? 9.647 -8.465 -11.116 1.00 90.06 169 ARG A O 1
ATOM 1271 N N . LEU A 1 170 ? 9.341 -7.379 -13.062 1.00 89.81 170 LEU A N 1
ATOM 1272 C CA . LEU A 1 170 ? 8.385 -6.401 -12.539 1.00 89.81 170 LEU A CA 1
ATOM 1273 C C . LEU A 1 170 ? 7.100 -7.075 -12.043 1.00 89.81 170 LEU A C 1
ATOM 1275 O O . LEU A 1 170 ? 6.617 -6.741 -10.964 1.00 89.81 170 LEU A O 1
ATOM 1279 N N . LEU A 1 171 ? 6.562 -8.035 -12.800 1.00 89.19 171 LEU A N 1
ATOM 1280 C CA . LEU A 1 171 ? 5.368 -8.790 -12.415 1.00 89.19 171 LEU A CA 1
ATOM 1281 C C . LEU A 1 171 ? 5.598 -9.586 -11.127 1.00 89.19 171 LEU A C 1
ATOM 1283 O O . LEU A 1 171 ? 4.763 -9.524 -10.225 1.00 89.19 171 LEU A O 1
ATOM 1287 N N . ALA A 1 172 ? 6.738 -10.272 -11.010 1.00 86.94 172 ALA A N 1
ATOM 1288 C CA . ALA A 1 172 ? 7.107 -11.000 -9.795 1.00 86.94 172 ALA A CA 1
ATOM 1289 C C . ALA A 1 172 ? 7.267 -10.061 -8.586 1.00 86.94 172 ALA A C 1
ATOM 1291 O O . ALA A 1 172 ? 6.779 -10.354 -7.495 1.00 86.94 172 ALA A O 1
ATOM 1292 N N . TRP A 1 173 ? 7.899 -8.903 -8.787 1.00 88.56 173 TRP A N 1
ATOM 1293 C CA . TRP A 1 173 ? 8.057 -7.870 -7.763 1.00 88.56 173 TRP A CA 1
ATOM 1294 C C . TRP A 1 173 ? 6.713 -7.290 -7.303 1.00 88.56 173 TRP A C 1
ATOM 1296 O O . TRP A 1 173 ? 6.454 -7.178 -6.103 1.00 88.56 173 TRP A O 1
ATOM 1306 N N . ALA A 1 174 ? 5.828 -6.967 -8.247 1.00 86.00 174 ALA A N 1
ATOM 1307 C CA . ALA A 1 174 ? 4.501 -6.436 -7.957 1.00 86.00 174 ALA A CA 1
ATOM 1308 C C . ALA A 1 174 ? 3.632 -7.468 -7.228 1.00 86.00 174 ALA A C 1
ATOM 1310 O O . ALA A 1 174 ? 2.907 -7.127 -6.293 1.00 86.00 174 ALA A O 1
ATOM 1311 N N . GLU A 1 175 ? 3.733 -8.736 -7.628 1.00 84.25 175 GLU A N 1
ATOM 1312 C CA . GLU A 1 175 ? 3.047 -9.847 -6.976 1.00 84.25 175 GLU A CA 1
ATOM 1313 C C . GLU A 1 175 ? 3.511 -10.032 -5.531 1.00 84.25 175 GLU A C 1
ATOM 1315 O O . GLU A 1 175 ? 2.672 -10.127 -4.630 1.00 84.25 175 GLU A O 1
ATOM 1320 N N . ALA A 1 176 ? 4.826 -10.001 -5.297 1.00 81.88 176 ALA A N 1
ATOM 1321 C CA . ALA A 1 176 ? 5.397 -10.067 -3.958 1.00 81.88 176 ALA A CA 1
ATOM 1322 C C . ALA A 1 176 ? 4.897 -8.914 -3.075 1.00 81.88 176 ALA A C 1
ATOM 1324 O O . ALA A 1 176 ? 4.494 -9.141 -1.933 1.00 81.88 176 ALA A O 1
ATOM 1325 N N . LEU A 1 177 ? 4.841 -7.687 -3.603 1.00 82.00 177 LEU A N 1
ATOM 1326 C CA . LEU A 1 177 ? 4.341 -6.532 -2.856 1.00 82.00 177 LEU A CA 1
ATOM 1327 C C . LEU A 1 177 ? 2.851 -6.680 -2.503 1.00 82.00 177 LEU A C 1
ATOM 1329 O O . LEU A 1 177 ? 2.475 -6.455 -1.353 1.00 82.00 177 LEU A O 1
ATOM 1333 N N . ARG A 1 178 ? 2.000 -7.102 -3.451 1.00 77.62 178 ARG A N 1
ATOM 1334 C CA . ARG A 1 178 ? 0.551 -7.293 -3.221 1.00 77.62 178 ARG A CA 1
ATOM 1335 C C . ARG A 1 178 ? 0.239 -8.373 -2.186 1.00 77.62 178 ARG A C 1
ATOM 1337 O O . ARG A 1 178 ? -0.710 -8.219 -1.414 1.00 77.62 178 ARG A O 1
ATOM 1344 N N . HIS A 1 179 ? 1.029 -9.442 -2.178 1.00 79.19 179 HIS A N 1
ATOM 1345 C CA . HIS A 1 179 ? 0.838 -10.597 -1.303 1.00 79.19 179 HIS A CA 1
ATOM 1346 C C . HIS A 1 179 ? 1.688 -10.550 -0.039 1.00 79.19 179 HIS A C 1
ATOM 1348 O O . HIS A 1 179 ? 1.626 -11.485 0.756 1.00 79.19 179 HIS A O 1
ATOM 1354 N N . THR A 1 180 ? 2.457 -9.478 0.177 1.00 76.12 180 THR A N 1
ATOM 1355 C CA . THR A 1 180 ? 3.221 -9.312 1.413 1.00 76.12 180 THR A CA 1
ATOM 1356 C C . THR A 1 180 ? 2.247 -9.340 2.595 1.00 76.12 180 THR A C 1
ATOM 1358 O O . THR A 1 180 ? 1.386 -8.460 2.690 1.00 76.12 180 THR A O 1
ATOM 1361 N N . PRO A 1 181 ? 2.342 -10.337 3.492 1.00 66.62 181 PRO A N 1
ATOM 1362 C CA . PRO A 1 181 ? 1.451 -10.410 4.632 1.00 66.62 181 PRO A CA 1
ATOM 1363 C C . PRO A 1 181 ? 1.813 -9.306 5.627 1.00 66.62 181 PRO A C 1
ATOM 1365 O O . PRO A 1 181 ? 2.981 -9.123 5.985 1.00 66.62 181 PRO A O 1
ATOM 1368 N N . LEU A 1 182 ? 0.799 -8.577 6.081 1.00 63.53 182 LEU A N 1
ATOM 1369 C CA . LEU A 1 182 ? 0.906 -7.638 7.189 1.00 63.53 182 LEU A CA 1
ATOM 1370 C C . LEU A 1 182 ? 0.423 -8.348 8.463 1.00 63.53 182 LEU A C 1
ATOM 1372 O O . LEU A 1 182 ? -0.752 -8.723 8.506 1.00 63.53 182 LEU A O 1
ATOM 1376 N N . PRO A 1 183 ? 1.318 -8.600 9.441 1.00 54.97 183 PRO A N 1
ATOM 1377 C CA . PRO A 1 183 ? 0.944 -9.196 10.719 1.00 54.97 183 PRO A CA 1
ATOM 1378 C C . PRO A 1 183 ? 0.167 -8.250 11.640 1.00 54.97 183 PRO A C 1
ATOM 1380 O O . PRO A 1 183 ? 0.188 -7.014 11.425 1.00 54.97 183 PRO A O 1
#

Radius of gyration: 17.71 Å; chains: 1; bounding box: 38×30×64 Å

pLDDT: mean 78.66, std 13.67, range [37.62, 92.75]

Secondary structure (DSSP, 8-state):
-----------EEHHHHHHHHHTT-EEESSSPPPPPPHHHHHHHHHHHHTT------EEEEEEE-SEEEEETTEEEEEPPEEEEEEEEE-HHHHHHHHHHHS-PPTTPPPEEEETTTTEEEEPPTT---TTPPSPSS--SEEEHHHHH-HHHHHHHHTTS---HHHHHHHHHHHHHHHH-EE-

Foldseek 3Di:
DDDDDPPDDDWDFLQRLLVCVQQVQEAAPDDQDAADDPVVLQVLLQCLLVLHANEAWDWDFAWDAWDWGDQHPDIDTHHTDGGHIHGDDCSNSNSSSNLLQDDDDQPDWFWKQQLVPRGIDTDDPPPSPDPDDPQQEADSIDTSNQLLDPVSVVVNCVRHPDDPVSNVSSVVSSVSSRGRIHD

Sequence (183 aa):
MPTGALSSLTLLPVAELLDLARRGRLRPRLPSRSAWDDRRRLDFLDGLGQGRPAGALVLAPGASGPSEVRLGRWTLSAPASDAVLWVVDGQQRLGALLEALRTPGPGEPRAEVELSTLRVRPGRPGDDRQGELPGLGASDRVPLAVALDPVALMAWCRLHPIDDEPLGRLLAWAEALRHTPLP